Protein AF-F2L346-F1 (afdb_monomer)

Nearest PDB structures (foldseek):
  4jpq-assembly2_B  TM=3.881E-01  e=6.909E-01  Bacteroides uniformis ATCC 8492
  4tys-assembly1_D  TM=5.983E-01  e=3.864E+00  Canavalia lineata
  6nau-assembly3_C  TM=5.530E-01  e=5.148E+00  Klebsiella pneumoniae subsp. pneumoniae
  3kew-assembly2_B  TM=3.129E-01  e=3.072E+00  Clostridium perfringens ATCC 13124
  5a0w-assembly2_A  TM=2.070E-01  e=1.093E+00  Desulfurococcus mucosus

Solvent-accessible surface area (backbone atoms only — not comparable to full-atom values): 8701 Å² total; per-residue (Å²): 133,51,58,37,40,34,40,50,43,70,98,45,71,56,26,45,37,32,39,75,38,96,86,73,62,59,47,75,30,84,38,49,37,67,63,51,50,54,38,52,73,54,23,53,72,76,48,76,51,76,57,91,77,19,44,34,38,34,27,34,34,45,45,52,27,36,48,53,48,41,66,62,60,38,66,89,63,47,72,49,81,86,36,46,68,63,47,48,54,14,38,74,72,28,51,70,64,42,51,56,43,25,47,75,70,69,45,52,69,83,32,43,59,27,41,54,54,38,56,71,68,28,59,98,37,35,41,63,70,80,40,66,34,51,52,47,19,36,73,70,42,47,85,42,30,41,83,52,98,84,20,34,33,49,73,52,59,69,71,101

Radius of gyration: 17.42 Å; Cα contacts (8 Å, |Δi|>4): 272; chains: 1; bounding box: 43×30×44 Å

Mean predicted aligned error: 6.72 Å

Secondary structure (DSSP, 8-state):
-EEEEEEEETT-SEEEEEE--TTS--EEEEEEHHHHHHHHHTSEEEEEEEETTEEEEEEEE-HHHHHHHHHHH-TTSS-SGGGHHHHHHHHHT-HHHHHHHHHTTT--HHHHHHHHHHHHH-BTTEE-TT-HHHHHHHHH-TTTEEEETTEEEE-S-TT-

Structure (mmCIF, N/CA/C/O backbone):
data_AF-F2L346-F1
#
_entry.id   AF-F2L346-F1
#
loop_
_atom_site.group_PDB
_atom_site.id
_atom_site.type_symbol
_atom_site.label_atom_id
_atom_site.label_alt_id
_atom_site.label_comp_id
_atom_site.label_asym_id
_atom_site.label_entity_id
_atom_site.label_seq_id
_atom_site.pdbx_PDB_ins_code
_atom_site.Cartn_x
_atom_site.Cartn_y
_atom_site.Cartn_z
_atom_site.occupancy
_atom_site.B_iso_or_equiv
_atom_site.auth_seq_id
_atom_site.auth_comp_id
_atom_site.auth_asym_id
_atom_site.auth_atom_id
_atom_site.pdbx_PDB_model_num
ATOM 1 N N . MET A 1 1 ? 5.180 11.718 -4.513 1.00 68.75 1 MET A N 1
ATOM 2 C CA . MET A 1 1 ? 5.450 10.986 -5.780 1.00 68.75 1 MET A CA 1
ATOM 3 C C . MET A 1 1 ? 6.749 10.175 -5.684 1.00 68.75 1 MET A C 1
ATOM 5 O O . MET A 1 1 ? 7.822 10.763 -5.598 1.00 68.75 1 MET A O 1
ATOM 9 N N . TYR A 1 2 ? 6.674 8.838 -5.726 1.00 77.75 2 TYR A N 1
ATOM 10 C CA . TYR A 1 2 ? 7.843 7.945 -5.620 1.00 77.75 2 TYR A CA 1
ATOM 11 C C . TYR A 1 2 ? 8.338 7.443 -6.971 1.00 77.75 2 TYR A C 1
ATOM 13 O O . TYR A 1 2 ? 7.557 7.261 -7.905 1.00 77.75 2 TYR A O 1
ATOM 21 N N . THR A 1 3 ? 9.640 7.174 -7.056 1.00 88.06 3 THR A N 1
ATOM 22 C CA . THR A 1 3 ? 10.260 6.502 -8.202 1.00 88.06 3 THR A CA 1
ATOM 23 C C . THR A 1 3 ? 10.714 5.122 -7.760 1.00 88.06 3 THR A C 1
ATOM 25 O O . THR A 1 3 ? 11.522 5.031 -6.850 1.00 88.06 3 THR A O 1
ATOM 28 N N . LEU A 1 4 ? 10.230 4.067 -8.402 1.00 90.56 4 LEU A N 1
ATOM 29 C CA . LEU A 1 4 ? 10.742 2.712 -8.223 1.00 90.56 4 LEU A CA 1
ATOM 30 C C . LEU A 1 4 ? 11.767 2.393 -9.306 1.00 90.56 4 LEU A C 1
ATOM 32 O O . LEU A 1 4 ? 11.666 2.889 -10.432 1.00 90.56 4 LEU A O 1
ATOM 36 N N . VAL A 1 5 ? 12.722 1.530 -8.974 1.00 92.62 5 VAL A N 1
ATOM 37 C CA . VAL A 1 5 ? 13.616 0.895 -9.946 1.00 92.62 5 VAL A CA 1
ATOM 38 C C . VAL A 1 5 ? 13.367 -0.605 -9.928 1.00 92.62 5 VAL A C 1
ATOM 40 O O . VAL A 1 5 ? 13.560 -1.254 -8.909 1.00 92.62 5 VAL A O 1
ATOM 43 N N . ILE A 1 6 ? 12.927 -1.163 -11.049 1.00 93.94 6 ILE A N 1
ATOM 44 C CA . ILE A 1 6 ? 12.522 -2.566 -11.161 1.00 93.94 6 ILE A CA 1
ATOM 45 C C . ILE A 1 6 ? 13.481 -3.283 -12.106 1.00 93.94 6 ILE A C 1
ATOM 47 O O . ILE A 1 6 ? 13.661 -2.849 -13.240 1.00 93.94 6 ILE A O 1
ATOM 51 N N . TYR A 1 7 ? 14.066 -4.390 -11.651 1.00 93.94 7 TYR A N 1
ATOM 52 C CA . TYR A 1 7 ? 14.994 -5.214 -12.425 1.00 93.94 7 TYR A CA 1
ATOM 53 C C . TYR A 1 7 ? 14.306 -6.481 -12.929 1.00 93.94 7 TYR A C 1
ATOM 55 O O . TYR A 1 7 ? 14.175 -7.475 -12.215 1.00 93.94 7 TYR A O 1
ATOM 63 N N . LEU A 1 8 ? 13.889 -6.458 -14.19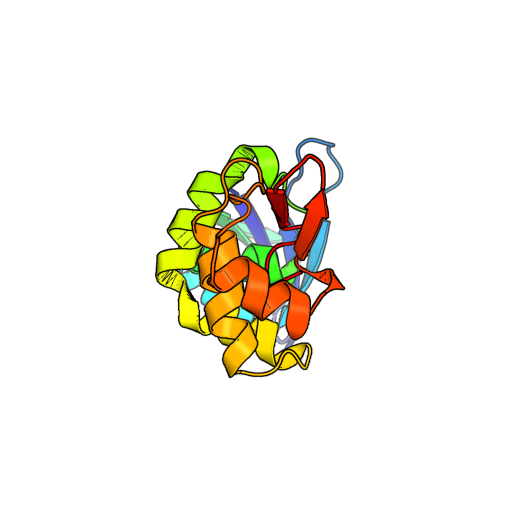1 1.00 92.44 8 LEU A N 1
ATOM 64 C CA . LEU A 1 8 ? 13.221 -7.551 -14.883 1.00 92.44 8 LEU A CA 1
ATOM 65 C C . LEU A 1 8 ? 14.249 -8.530 -15.465 1.00 92.44 8 LEU A C 1
ATOM 67 O O . LEU A 1 8 ? 14.606 -8.463 -16.643 1.00 92.44 8 LEU A O 1
ATOM 71 N N . LYS A 1 9 ? 14.714 -9.479 -14.647 1.00 90.44 9 LYS A N 1
ATOM 72 C CA . LYS A 1 9 ? 15.581 -10.567 -15.127 1.00 90.44 9 LYS A CA 1
ATOM 73 C C . LYS A 1 9 ? 14.834 -11.477 -16.111 1.00 90.44 9 LYS A C 1
ATOM 75 O O . LYS A 1 9 ? 13.674 -11.843 -15.883 1.00 90.44 9 LYS A O 1
ATOM 80 N N . LYS A 1 10 ? 15.490 -11.853 -17.213 1.00 85.62 10 LYS A N 1
ATOM 81 C CA . LYS A 1 10 ? 14.904 -12.716 -18.250 1.00 85.62 10 LYS A CA 1
ATOM 82 C C . LYS A 1 10 ? 14.576 -14.106 -17.680 1.00 85.62 10 LYS A C 1
ATOM 84 O O . LYS A 1 10 ? 15.357 -14.654 -16.911 1.00 85.62 10 LYS A O 1
ATOM 89 N N . ARG A 1 11 ? 13.428 -14.680 -18.072 1.00 85.94 11 ARG A N 1
ATOM 90 C CA . ARG A 1 11 ? 12.951 -16.023 -17.657 1.00 85.94 11 ARG A CA 1
ATOM 91 C C . ARG A 1 11 ? 12.807 -16.232 -16.138 1.00 85.94 11 ARG A C 1
ATOM 93 O O . ARG A 1 11 ? 12.718 -17.369 -15.692 1.00 85.94 11 ARG A O 1
ATOM 100 N N . SER A 1 12 ? 12.761 -15.162 -15.345 1.00 89.44 12 SER A N 1
ATOM 101 C CA . SER A 1 12 ? 12.546 -15.260 -13.900 1.00 89.44 12 SER A CA 1
ATOM 102 C C . SER A 1 12 ? 11.085 -14.996 -13.543 1.00 89.44 12 SER A C 1
ATOM 104 O O . SER A 1 12 ? 10.529 -13.975 -13.948 1.00 89.44 12 SER A O 1
ATOM 106 N N . ALA A 1 13 ? 10.482 -15.881 -12.745 1.00 90.00 13 ALA A N 1
ATOM 107 C CA . ALA A 1 13 ? 9.135 -15.689 -12.198 1.00 90.00 13 ALA A CA 1
ATOM 108 C C . ALA A 1 13 ? 9.084 -14.583 -11.127 1.00 90.00 13 ALA A C 1
ATOM 110 O O . ALA A 1 13 ? 8.029 -14.010 -10.864 1.00 90.00 13 ALA A O 1
ATOM 111 N N . THR A 1 14 ? 10.233 -14.260 -10.526 1.00 92.88 14 THR A N 1
ATOM 112 C CA . THR A 1 14 ? 10.369 -13.211 -9.511 1.00 92.88 14 THR A CA 1
ATOM 113 C C . THR A 1 14 ? 11.422 -12.192 -9.908 1.00 92.88 14 THR A C 1
ATOM 115 O O . THR A 1 14 ? 12.473 -12.551 -10.442 1.00 92.88 14 THR A O 1
ATOM 118 N N . VAL A 1 15 ? 11.171 -10.930 -9.605 1.00 93.19 15 VAL A N 1
ATOM 119 C CA . VAL A 1 15 ? 12.042 -9.798 -9.919 1.00 93.19 15 VAL A CA 1
ATOM 120 C C . VAL A 1 15 ? 12.315 -8.990 -8.657 1.00 93.19 15 VAL A C 1
ATOM 122 O O . VAL A 1 15 ? 11.665 -9.194 -7.631 1.00 93.19 15 VAL A O 1
ATOM 125 N N . VAL A 1 16 ? 13.296 -8.093 -8.715 1.00 91.06 16 VAL A N 1
ATOM 126 C CA . VAL A 1 16 ? 13.619 -7.212 -7.588 1.00 91.06 16 VAL A CA 1
ATOM 127 C C . VAL A 1 16 ? 13.165 -5.803 -7.926 1.00 91.06 16 VAL A C 1
ATOM 129 O O . VAL A 1 16 ? 13.535 -5.256 -8.967 1.00 91.06 16 VAL A O 1
ATOM 132 N N . ALA A 1 17 ? 12.357 -5.226 -7.045 1.00 90.94 17 ALA A N 1
ATOM 133 C CA . ALA A 1 17 ? 11.997 -3.821 -7.078 1.00 90.94 17 ALA A CA 1
ATOM 134 C C . ALA A 1 17 ? 12.744 -3.096 -5.958 1.00 90.94 17 ALA A C 1
ATOM 136 O O . ALA A 1 17 ? 12.831 -3.597 -4.839 1.00 90.94 17 ALA A O 1
ATOM 137 N N . TYR A 1 18 ? 13.251 -1.910 -6.266 1.00 89.88 18 TYR A N 1
ATOM 138 C CA . TYR A 1 18 ? 13.897 -1.019 -5.322 1.00 89.88 18 TYR A CA 1
ATOM 139 C C . TYR A 1 18 ? 13.095 0.260 -5.168 1.00 89.88 18 TYR A C 1
ATOM 141 O O . TYR A 1 18 ? 12.685 0.880 -6.154 1.00 89.88 18 TYR A O 1
ATOM 149 N N . LEU A 1 19 ? 12.940 0.667 -3.919 1.00 85.62 19 LEU A N 1
ATOM 150 C CA . LEU A 1 19 ? 12.415 1.954 -3.518 1.00 85.62 19 LEU A CA 1
ATOM 151 C C . LEU A 1 19 ? 13.577 2.784 -2.950 1.00 85.62 19 LEU A C 1
ATOM 153 O O . LEU A 1 19 ? 14.096 2.453 -1.883 1.00 85.62 19 LEU A O 1
ATOM 157 N N . PRO A 1 20 ? 14.009 3.850 -3.640 1.00 77.44 20 PRO A N 1
ATOM 158 C CA . PRO A 1 20 ? 14.931 4.827 -3.086 1.00 77.44 20 PRO A CA 1
ATOM 159 C C . PRO A 1 20 ? 14.290 5.507 -1.877 1.00 77.44 20 PRO A C 1
ATOM 161 O O . PRO A 1 20 ? 13.159 5.990 -1.957 1.00 77.44 20 PRO A O 1
ATOM 164 N N . THR A 1 21 ? 15.021 5.563 -0.773 1.00 69.00 21 THR A N 1
ATOM 165 C CA . THR A 1 21 ? 14.585 6.201 0.470 1.00 69.00 21 THR A CA 1
ATOM 166 C C . THR A 1 21 ? 15.409 7.463 0.748 1.00 69.00 21 THR A C 1
ATOM 168 O O . THR A 1 21 ? 16.569 7.546 0.331 1.00 69.00 21 THR A O 1
ATOM 171 N N . PRO A 1 22 ? 14.861 8.442 1.494 1.00 59.97 22 PRO A N 1
ATOM 172 C CA . PRO A 1 22 ? 15.594 9.657 1.864 1.00 59.97 22 PRO A CA 1
ATOM 173 C C . PRO A 1 22 ? 16.851 9.393 2.707 1.00 59.97 22 PRO A C 1
ATOM 175 O O . PRO A 1 22 ? 17.819 10.137 2.618 1.00 59.97 22 PRO A O 1
ATOM 178 N N . ASN A 1 23 ? 16.869 8.309 3.493 1.00 65.12 23 ASN A N 1
ATOM 179 C CA . ASN A 1 23 ? 18.000 7.920 4.345 1.00 65.12 23 ASN A CA 1
ATOM 180 C C . ASN A 1 23 ? 19.133 7.185 3.591 1.00 65.12 23 ASN A C 1
ATOM 182 O O . ASN A 1 23 ? 20.047 6.651 4.219 1.00 65.12 23 ASN A O 1
ATOM 186 N N . GLY A 1 24 ? 19.068 7.116 2.256 1.00 61.34 24 GLY A N 1
ATOM 187 C CA . GLY A 1 24 ? 20.133 6.585 1.401 1.00 61.34 24 GLY A CA 1
ATOM 188 C C . GLY A 1 24 ? 20.228 5.057 1.320 1.00 61.34 24 GLY A C 1
ATOM 189 O O . GLY A 1 24 ? 21.022 4.552 0.528 1.00 61.34 24 GLY A O 1
ATOM 190 N N . ARG A 1 25 ? 19.425 4.301 2.083 1.00 74.69 25 ARG A N 1
ATOM 191 C CA . ARG A 1 25 ? 19.377 2.830 2.011 1.00 74.69 25 ARG A CA 1
ATOM 192 C C . ARG A 1 25 ? 18.152 2.363 1.223 1.00 74.69 25 ARG A C 1
ATOM 194 O O . ARG A 1 25 ? 17.076 2.269 1.810 1.00 74.69 25 ARG A O 1
ATOM 201 N N . PRO A 1 26 ? 18.290 2.036 -0.075 1.00 79.00 26 PRO A N 1
ATOM 202 C CA . PRO A 1 26 ? 17.149 1.635 -0.879 1.00 79.00 26 PRO A CA 1
ATOM 203 C C . PRO A 1 26 ? 16.538 0.351 -0.324 1.00 79.00 26 PRO A C 1
ATOM 205 O O . PRO A 1 26 ? 17.240 -0.619 -0.030 1.00 79.00 26 PRO A O 1
ATOM 208 N N . LEU A 1 27 ? 15.218 0.340 -0.213 1.00 84.12 27 LEU A N 1
ATOM 209 C CA . LEU A 1 27 ? 14.486 -0.842 0.209 1.00 84.12 27 LEU A CA 1
ATOM 210 C C . LEU A 1 27 ? 14.290 -1.747 -0.991 1.00 84.12 27 LEU A C 1
ATOM 212 O O . LEU A 1 27 ? 13.968 -1.275 -2.080 1.00 84.12 27 LEU A O 1
ATOM 216 N N . ALA A 1 28 ? 14.509 -3.041 -0.793 1.00 87.88 28 ALA A N 1
ATOM 217 C CA . ALA A 1 28 ? 14.396 -4.046 -1.833 1.00 87.88 28 ALA A CA 1
ATOM 218 C C . ALA A 1 28 ? 13.237 -4.985 -1.508 1.00 87.88 28 ALA A C 1
ATOM 220 O O . ALA A 1 28 ? 13.155 -5.516 -0.404 1.00 87.88 28 ALA A O 1
ATOM 221 N N . ALA A 1 29 ? 12.373 -5.219 -2.489 1.00 87.62 29 ALA A N 1
ATOM 222 C CA . ALA A 1 29 ? 11.311 -6.206 -2.409 1.00 87.62 29 ALA A CA 1
ATOM 223 C C . ALA A 1 29 ? 11.482 -7.216 -3.543 1.00 87.62 29 ALA A C 1
ATOM 225 O O . ALA A 1 29 ? 11.658 -6.848 -4.710 1.00 87.62 29 ALA A O 1
ATOM 226 N N . LYS A 1 30 ? 11.416 -8.505 -3.201 1.00 90.50 30 LYS A N 1
ATOM 227 C CA . LYS A 1 30 ? 11.288 -9.577 -4.187 1.00 90.50 30 LYS A CA 1
ATOM 228 C C . LYS A 1 30 ? 9.813 -9.711 -4.532 1.00 90.50 30 LYS A C 1
ATOM 230 O O . LYS A 1 30 ? 8.996 -9.986 -3.660 1.00 90.50 30 LYS A O 1
ATOM 235 N N . VAL A 1 31 ? 9.475 -9.514 -5.798 1.00 90.81 31 VAL A N 1
ATOM 236 C CA . VAL A 1 31 ? 8.084 -9.440 -6.252 1.00 90.81 31 VAL A CA 1
ATOM 237 C C . VAL A 1 31 ? 7.852 -10.395 -7.412 1.00 90.81 31 VAL A C 1
ATOM 239 O O . VAL A 1 31 ? 8.774 -10.700 -8.171 1.00 90.81 31 VAL A O 1
ATOM 242 N N . ALA A 1 32 ? 6.625 -10.893 -7.558 1.00 91.88 32 ALA A N 1
ATOM 2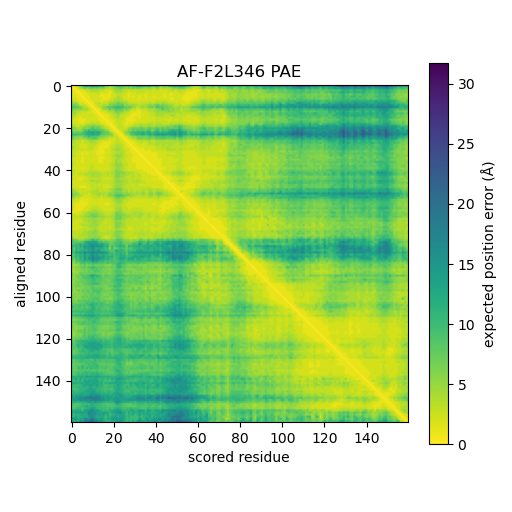43 C CA . ALA A 1 32 ? 6.254 -11.665 -8.738 1.00 91.88 32 ALA A CA 1
ATOM 244 C C . ALA A 1 32 ? 6.426 -10.802 -9.996 1.0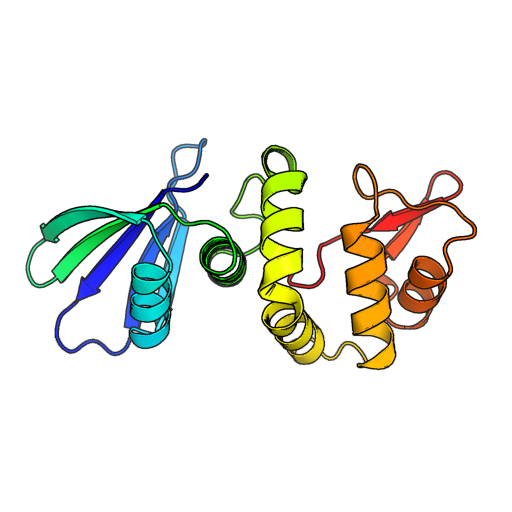0 91.88 32 ALA A C 1
ATOM 246 O O . ALA A 1 32 ? 6.125 -9.606 -9.987 1.00 91.88 32 ALA A O 1
ATOM 247 N N . ARG A 1 33 ? 6.903 -11.407 -11.085 1.00 92.00 33 ARG A N 1
ATOM 248 C CA . ARG A 1 33 ? 7.120 -10.699 -12.349 1.00 92.00 33 ARG A CA 1
ATOM 249 C C . ARG A 1 33 ? 5.832 -10.052 -12.864 1.00 92.00 33 ARG A C 1
ATOM 251 O O . ARG A 1 33 ? 5.870 -8.886 -13.233 1.00 92.00 33 ARG A O 1
ATOM 258 N N . SER A 1 34 ? 4.711 -10.767 -12.799 1.00 90.75 34 SER A N 1
ATOM 259 C CA . SER A 1 34 ? 3.391 -10.245 -13.178 1.00 90.75 34 SER A CA 1
ATOM 260 C C . SER A 1 34 ? 3.013 -8.996 -12.376 1.00 90.75 34 SER A C 1
ATOM 262 O O . SER A 1 34 ? 2.638 -7.980 -12.948 1.00 90.75 34 SER A O 1
ATOM 264 N N . ALA A 1 35 ? 3.210 -9.016 -11.054 1.00 87.94 35 ALA A N 1
ATOM 265 C CA . ALA A 1 35 ? 2.941 -7.860 -10.200 1.00 87.94 35 ALA A CA 1
ATOM 266 C C . ALA A 1 35 ? 3.840 -6.654 -10.535 1.00 87.94 35 ALA A C 1
ATOM 268 O O . ALA A 1 35 ? 3.398 -5.507 -10.450 1.00 87.94 35 ALA A O 1
ATOM 269 N N . ALA A 1 36 ? 5.094 -6.897 -10.925 1.00 91.12 36 ALA A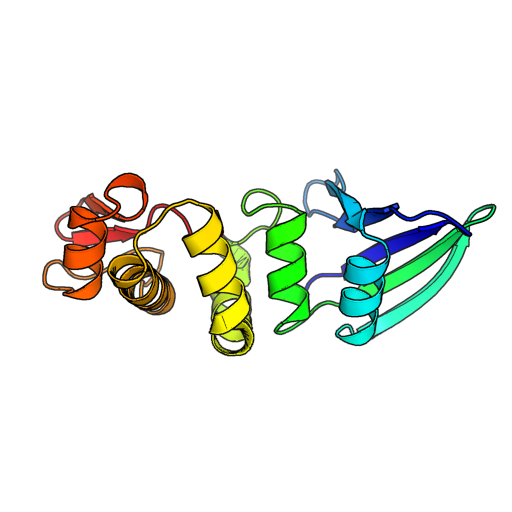 N 1
ATOM 270 C CA . ALA A 1 36 ? 6.004 -5.848 -11.375 1.00 91.12 36 ALA A CA 1
ATOM 271 C C . ALA A 1 36 ? 5.616 -5.275 -12.746 1.00 91.12 36 ALA A C 1
ATOM 273 O O . ALA A 1 36 ? 5.713 -4.068 -12.951 1.00 91.12 36 ALA A O 1
ATOM 274 N N . GLU A 1 37 ? 5.170 -6.117 -13.674 1.00 91.06 37 GLU A N 1
ATOM 275 C CA . GLU A 1 37 ? 4.686 -5.692 -14.990 1.00 91.06 37 GLU A CA 1
ATOM 276 C C . GLU A 1 37 ? 3.402 -4.856 -14.858 1.00 91.06 37 GLU A C 1
ATOM 278 O O . GLU A 1 37 ? 3.332 -3.771 -15.438 1.00 91.06 37 GLU A O 1
ATOM 283 N N . ASP A 1 38 ? 2.464 -5.259 -13.994 1.00 88.31 38 ASP A N 1
ATOM 284 C CA . ASP A 1 38 ? 1.279 -4.463 -13.642 1.00 88.31 38 ASP A CA 1
ATOM 285 C C . ASP A 1 38 ? 1.650 -3.096 -13.044 1.00 88.31 38 ASP A C 1
ATOM 287 O O . ASP A 1 38 ? 1.065 -2.065 -13.389 1.00 88.31 38 ASP A O 1
ATOM 291 N N . LEU A 1 39 ? 2.631 -3.072 -12.131 1.00 88.81 39 LEU A N 1
ATOM 292 C CA . LEU A 1 39 ? 3.144 -1.832 -11.544 1.00 88.81 39 LEU A CA 1
ATOM 293 C C . LEU A 1 39 ? 3.705 -0.897 -12.613 1.00 88.81 39 LEU A C 1
ATOM 295 O O . LEU A 1 39 ? 3.436 0.301 -12.573 1.00 88.81 39 LEU A O 1
ATOM 299 N N . ILE A 1 40 ? 4.481 -1.436 -13.555 1.00 91.75 40 ILE A N 1
ATOM 300 C CA . ILE A 1 40 ? 5.071 -0.669 -14.656 1.00 91.75 40 ILE A CA 1
ATOM 301 C C . ILE A 1 40 ? 3.975 -0.129 -15.578 1.00 91.75 40 ILE A C 1
ATOM 303 O O . ILE A 1 40 ? 4.052 1.034 -15.968 1.00 91.75 40 ILE A O 1
ATOM 307 N N . ALA A 1 41 ? 2.951 -0.928 -15.888 1.00 90.06 41 ALA A N 1
ATOM 308 C CA . ALA A 1 41 ? 1.828 -0.519 -16.732 1.00 90.06 41 ALA A CA 1
ATOM 309 C C . ALA A 1 41 ? 1.017 0.635 -16.116 1.00 90.06 41 ALA A C 1
ATOM 311 O O . ALA A 1 41 ? 0.592 1.545 -16.826 1.00 90.06 41 ALA A O 1
ATOM 312 N N . GLY A 1 42 ? 0.846 0.636 -14.790 1.00 85.56 42 GLY A N 1
ATOM 313 C CA . GLY A 1 42 ? 0.166 1.706 -14.051 1.00 85.56 42 GLY A CA 1
ATOM 314 C C . GLY A 1 42 ? 1.043 2.917 -13.702 1.00 85.56 42 GLY A C 1
ATOM 315 O O . GLY A 1 42 ? 0.560 3.861 -13.068 1.00 85.56 42 GLY A O 1
ATOM 316 N N . ALA A 1 43 ? 2.326 2.905 -14.069 1.00 90.38 43 ALA A N 1
ATOM 317 C CA . ALA A 1 43 ? 3.301 3.916 -13.681 1.00 90.38 43 ALA A CA 1
ATOM 318 C C . ALA A 1 43 ? 3.781 4.767 -14.865 1.00 90.38 43 ALA A C 1
ATOM 320 O O . ALA A 1 43 ? 3.731 4.380 -16.029 1.00 90.38 43 ALA A O 1
ATOM 321 N N . ALA A 1 44 ? 4.307 5.952 -14.559 1.00 92.88 44 ALA A N 1
ATOM 322 C CA . ALA A 1 44 ? 4.982 6.783 -15.547 1.00 92.88 44 ALA A CA 1
ATOM 323 C C . ALA A 1 44 ? 6.444 6.333 -15.681 1.00 92.88 44 ALA A C 1
ATOM 325 O O . ALA A 1 44 ? 7.294 6.704 -14.864 1.00 92.88 44 ALA A O 1
ATOM 326 N N . VAL A 1 45 ? 6.745 5.529 -16.703 1.00 94.38 45 VAL A N 1
ATOM 327 C CA . VAL A 1 45 ? 8.116 5.085 -16.994 1.00 94.38 45 VAL A CA 1
ATOM 328 C C . VAL A 1 45 ? 8.985 6.288 -17.365 1.00 94.38 45 VAL A C 1
ATOM 330 O O . VAL A 1 45 ? 8.679 7.038 -18.287 1.00 94.38 45 VAL A O 1
ATOM 333 N N . ARG A 1 46 ? 10.078 6.479 -16.625 1.00 94.31 46 ARG A N 1
ATOM 334 C CA . ARG A 1 46 ? 11.047 7.565 -16.826 1.00 94.31 46 ARG A CA 1
ATOM 335 C C . ARG A 1 46 ? 12.232 7.134 -17.670 1.00 94.31 46 ARG A C 1
ATOM 337 O O . ARG A 1 46 ? 12.707 7.909 -18.491 1.00 94.31 46 ARG A O 1
ATOM 344 N N . LYS A 1 47 ? 12.735 5.924 -17.431 1.00 95.56 47 LYS A N 1
ATOM 345 C CA . LYS A 1 47 ? 13.935 5.410 -18.091 1.00 95.56 47 LYS A CA 1
ATOM 346 C C . LYS A 1 47 ? 13.905 3.890 -18.138 1.00 95.56 47 LYS A C 1
ATOM 348 O O . LYS A 1 47 ? 13.465 3.255 -17.181 1.00 95.56 47 LYS A O 1
ATOM 353 N N . ARG A 1 48 ? 14.432 3.326 -19.222 1.00 96.88 48 ARG A N 1
ATOM 354 C CA . ARG A 1 48 ? 14.754 1.903 -19.363 1.00 96.88 48 ARG A CA 1
ATOM 355 C C . ARG A 1 48 ? 16.232 1.768 -19.704 1.00 96.88 48 ARG A C 1
ATOM 357 O O . ARG A 1 48 ? 16.762 2.586 -20.452 1.00 96.88 48 ARG A O 1
ATOM 364 N N . TRP A 1 49 ? 16.904 0.785 -19.126 1.00 97.00 49 TRP A N 1
ATOM 365 C CA . TRP A 1 49 ? 18.293 0.463 -19.447 1.00 97.00 49 TRP A CA 1
ATOM 366 C C . TRP A 1 49 ? 18.561 -1.019 -19.197 1.00 97.00 49 TRP A C 1
ATOM 368 O O . TRP A 1 49 ? 17.736 -1.720 -18.618 1.00 97.00 49 TRP A O 1
ATOM 378 N N . ARG A 1 50 ? 19.708 -1.518 -19.656 1.00 95.88 50 ARG A N 1
ATOM 379 C CA . ARG A 1 50 ? 20.136 -2.896 -19.397 1.00 95.88 50 ARG A CA 1
ATOM 380 C C . ARG A 1 50 ? 21.189 -2.941 -18.301 1.00 95.88 50 ARG A C 1
ATOM 382 O O . ARG A 1 50 ? 22.072 -2.088 -18.265 1.00 95.88 50 ARG A O 1
ATOM 389 N N . VAL A 1 51 ? 21.100 -3.954 -17.444 1.00 91.44 51 VAL A N 1
ATOM 390 C CA . VAL A 1 51 ? 22.109 -4.288 -16.432 1.00 91.44 51 VAL A CA 1
ATOM 391 C C . VAL A 1 51 ? 22.353 -5.791 -16.509 1.00 91.44 51 VAL A C 1
ATOM 393 O O . VAL A 1 51 ? 21.516 -6.580 -16.074 1.00 91.44 51 VAL A O 1
ATOM 396 N N . GLY A 1 52 ? 23.471 -6.190 -17.122 1.00 90.56 52 GLY A N 1
ATOM 397 C CA . GLY A 1 52 ? 23.738 -7.596 -17.431 1.00 90.56 52 GLY A CA 1
ATOM 398 C C . GLY A 1 52 ? 22.642 -8.200 -18.317 1.00 90.56 52 GLY A C 1
ATOM 399 O O . GLY A 1 52 ? 22.367 -7.699 -19.408 1.00 90.56 52 GLY A O 1
ATOM 400 N N . ASP A 1 53 ? 22.000 -9.264 -17.831 1.00 91.81 53 ASP A N 1
ATOM 401 C CA . ASP A 1 53 ? 20.897 -9.969 -18.495 1.00 91.81 53 ASP A CA 1
ATOM 402 C C . ASP A 1 53 ? 19.493 -9.453 -18.108 1.00 91.81 53 ASP A C 1
ATOM 404 O O . ASP A 1 53 ? 18.482 -9.995 -18.572 1.00 91.81 53 ASP A O 1
ATOM 408 N N . ALA A 1 54 ? 19.412 -8.411 -17.275 1.00 92.19 54 ALA A N 1
ATOM 409 C CA . ALA A 1 54 ? 18.163 -7.813 -16.819 1.00 92.19 54 ALA A CA 1
ATOM 410 C C . ALA A 1 54 ? 17.852 -6.488 -17.532 1.00 92.19 54 ALA A C 1
ATOM 412 O O . ALA A 1 54 ? 18.735 -5.674 -17.818 1.00 92.19 54 ALA A O 1
ATOM 413 N N . GLU A 1 55 ? 16.563 -6.244 -17.771 1.00 95.06 55 GLU A N 1
ATOM 414 C CA . GLU A 1 55 ? 16.056 -4.910 -18.099 1.00 95.06 55 GLU A CA 1
ATOM 415 C C . GLU A 1 55 ? 15.727 -4.174 -16.798 1.00 95.06 55 GLU A C 1
ATOM 417 O O . GLU A 1 55 ? 14.949 -4.659 -15.980 1.00 95.06 55 GLU A O 1
ATOM 422 N N . ALA A 1 56 ? 16.316 -3.002 -16.600 1.00 95.38 56 ALA A N 1
ATOM 423 C CA . ALA A 1 56 ? 16.026 -2.127 -15.481 1.00 95.38 56 ALA A CA 1
ATOM 424 C C . ALA A 1 56 ? 15.081 -1.004 -15.925 1.00 95.38 56 ALA A C 1
ATOM 426 O O . ALA A 1 56 ? 15.303 -0.343 -16.944 1.00 95.38 56 ALA A O 1
ATOM 427 N N . VAL A 1 57 ? 14.025 -0.784 -15.146 1.00 96.06 57 VAL A N 1
ATOM 428 C CA . VAL A 1 57 ? 12.980 0.204 -15.422 1.00 96.06 57 VAL A CA 1
ATOM 429 C C . VAL A 1 57 ? 12.874 1.157 -14.241 1.00 96.06 57 VAL A C 1
ATOM 431 O O . VAL A 1 57 ? 12.585 0.737 -13.126 1.00 96.06 57 VAL A O 1
ATOM 434 N N . SER A 1 58 ? 13.072 2.450 -14.487 1.00 95.00 58 SER A N 1
ATOM 435 C CA . SER A 1 58 ? 12.740 3.509 -13.536 1.00 95.00 58 SER A CA 1
ATOM 436 C C . SER A 1 58 ? 11.336 4.009 -13.839 1.00 95.00 58 SER A C 1
ATOM 438 O O . SER A 1 58 ? 11.076 4.502 -14.941 1.00 95.00 58 SER A O 1
ATOM 440 N N . ALA A 1 59 ? 10.429 3.884 -12.877 1.00 93.56 59 ALA A N 1
ATOM 441 C CA . ALA A 1 59 ? 9.025 4.224 -13.048 1.00 93.56 59 ALA A CA 1
ATOM 442 C C . ALA A 1 59 ? 8.520 5.045 -11.863 1.00 93.56 59 ALA A C 1
ATOM 444 O O . ALA A 1 59 ? 8.734 4.682 -10.707 1.00 93.56 59 ALA A O 1
ATOM 445 N N . ARG A 1 60 ? 7.838 6.160 -12.140 1.00 91.00 60 ARG A N 1
ATOM 446 C CA . ARG A 1 60 ? 7.153 6.917 -11.093 1.00 91.00 60 ARG A CA 1
ATOM 447 C C . ARG A 1 60 ? 5.759 6.363 -10.857 1.00 91.00 60 ARG A C 1
ATOM 449 O O . ARG A 1 60 ? 4.939 6.341 -11.775 1.00 91.00 60 ARG A O 1
ATOM 456 N N . VAL A 1 61 ? 5.494 5.965 -9.621 1.00 87.38 61 VAL A N 1
ATOM 457 C CA . VAL A 1 61 ? 4.210 5.393 -9.209 1.00 87.38 61 VAL A CA 1
ATOM 458 C C . VAL A 1 61 ? 3.268 6.476 -8.686 1.00 87.38 61 VAL A C 1
ATOM 460 O O . VAL A 1 61 ? 3.699 7.441 -8.053 1.00 87.38 61 VAL A O 1
ATOM 463 N N . ARG A 1 62 ? 1.976 6.316 -8.986 1.00 84.56 62 ARG A N 1
ATOM 464 C CA . ARG A 1 62 ? 0.864 7.183 -8.565 1.00 84.56 62 ARG A CA 1
ATOM 465 C C . ARG A 1 62 ? -0.430 6.369 -8.486 1.00 84.56 62 ARG A C 1
ATOM 467 O O . ARG A 1 62 ? -0.493 5.285 -9.069 1.00 84.56 62 ARG A O 1
ATOM 474 N N . GLY A 1 63 ? -1.455 6.889 -7.807 1.00 84.06 63 GLY A N 1
ATOM 475 C CA . GLY A 1 63 ? -2.774 6.243 -7.724 1.00 84.06 63 GLY A CA 1
ATOM 476 C C . GLY A 1 63 ? -2.671 4.774 -7.293 1.00 84.06 63 GLY A C 1
ATOM 477 O O . GLY A 1 63 ? -1.902 4.435 -6.396 1.00 84.06 63 GLY A O 1
ATOM 478 N N . ARG A 1 64 ? -3.357 3.869 -7.997 1.00 84.75 64 ARG A N 1
ATOM 479 C CA . ARG A 1 64 ? -3.334 2.421 -7.698 1.00 84.75 64 ARG A CA 1
ATOM 480 C C . ARG A 1 64 ? -1.926 1.799 -7.685 1.00 84.75 64 ARG A C 1
ATOM 482 O O . ARG A 1 64 ? -1.664 0.915 -6.873 1.00 84.75 64 ARG A O 1
ATOM 489 N N . ALA A 1 65 ? -0.998 2.262 -8.529 1.00 84.00 65 ALA A N 1
ATOM 490 C CA . ALA A 1 65 ? 0.379 1.754 -8.534 1.00 84.00 65 ALA A CA 1
ATOM 491 C C . ALA A 1 65 ? 1.154 2.156 -7.266 1.00 84.00 65 ALA A C 1
ATOM 493 O O . ALA A 1 65 ? 1.997 1.396 -6.794 1.00 84.00 65 ALA A O 1
ATOM 494 N N . LEU A 1 66 ? 0.843 3.322 -6.683 1.00 82.56 66 LEU A N 1
ATOM 495 C CA . LEU A 1 66 ? 1.403 3.741 -5.397 1.00 82.56 66 LEU A CA 1
ATOM 496 C C . LEU A 1 66 ? 0.898 2.841 -4.261 1.00 82.56 66 LEU A C 1
ATOM 498 O O . LEU A 1 66 ? 1.700 2.392 -3.448 1.00 82.56 66 LEU A O 1
ATOM 502 N N . VAL A 1 67 ? -0.397 2.510 -4.247 1.00 80.19 67 VAL A N 1
ATOM 503 C CA . VAL A 1 67 ? -0.985 1.574 -3.269 1.00 80.19 67 VAL A CA 1
ATOM 504 C C . VAL A 1 67 ? -0.287 0.217 -3.318 1.00 80.19 67 VAL A C 1
ATOM 506 O O . VAL A 1 67 ? 0.172 -0.286 -2.293 1.00 80.19 67 VAL A O 1
ATOM 509 N N . ARG A 1 68 ? -0.113 -0.343 -4.521 1.00 82.69 68 ARG A N 1
ATOM 510 C CA . ARG A 1 68 ? 0.617 -1.605 -4.708 1.00 82.69 68 ARG A CA 1
ATOM 511 C C . ARG A 1 68 ? 2.074 -1.508 -4.256 1.00 82.69 68 ARG A C 1
ATOM 513 O O . ARG A 1 68 ? 2.570 -2.436 -3.630 1.00 82.69 68 ARG A O 1
ATOM 520 N N . ALA A 1 69 ? 2.757 -0.396 -4.533 1.00 82.12 69 ALA A N 1
ATOM 521 C CA . ALA A 1 69 ? 4.123 -0.187 -4.061 1.00 82.12 69 ALA A CA 1
ATOM 522 C C . ALA A 1 69 ? 4.198 -0.217 -2.523 1.00 82.12 69 ALA A C 1
ATOM 524 O O . ALA A 1 69 ? 5.030 -0.930 -1.971 1.00 82.12 69 ALA A O 1
ATOM 525 N N . VAL A 1 70 ? 3.290 0.476 -1.830 1.00 79.00 70 VAL A N 1
ATOM 526 C CA . VAL A 1 70 ? 3.217 0.462 -0.358 1.00 79.00 70 VAL A CA 1
ATOM 527 C C . VAL A 1 70 ? 3.012 -0.958 0.177 1.00 79.00 70 VAL A C 1
ATOM 529 O O . VAL A 1 70 ? 3.704 -1.368 1.103 1.00 79.00 70 VAL A O 1
ATOM 532 N N . GLN A 1 71 ? 2.114 -1.741 -0.429 1.00 79.25 71 GLN A N 1
ATOM 533 C CA . GLN A 1 71 ? 1.875 -3.133 -0.026 1.00 79.25 71 GLN A CA 1
ATOM 534 C C . GLN A 1 71 ? 3.106 -4.035 -0.206 1.00 79.25 71 GLN A C 1
ATOM 536 O O . GLN A 1 71 ? 3.282 -4.983 0.553 1.00 79.25 71 GLN A O 1
ATOM 541 N N . LEU A 1 72 ? 3.954 -3.759 -1.202 1.00 80.94 72 LEU A N 1
ATOM 542 C CA . LEU A 1 72 ? 5.136 -4.574 -1.503 1.00 80.94 72 LEU A CA 1
ATOM 543 C C . LEU A 1 72 ? 6.340 -4.248 -0.620 1.00 80.94 72 LEU A C 1
ATOM 545 O O . LEU A 1 72 ? 7.087 -5.155 -0.263 1.00 80.94 72 LEU A O 1
ATOM 549 N N . PHE A 1 73 ? 6.551 -2.971 -0.301 1.00 78.44 73 PHE A N 1
ATOM 550 C CA . PHE A 1 73 ? 7.684 -2.536 0.521 1.00 78.44 73 PHE A CA 1
ATOM 551 C C . PHE A 1 73 ? 7.341 -2.449 2.013 1.00 78.44 73 PHE A C 1
ATOM 553 O O . PHE A 1 73 ? 8.245 -2.371 2.839 1.00 78.44 73 PHE A O 1
ATOM 560 N N . GLY A 1 74 ? 6.057 -2.514 2.367 1.00 72.06 74 GLY A N 1
ATOM 561 C CA . GLY A 1 74 ? 5.575 -2.349 3.732 1.00 72.06 74 GLY A CA 1
ATOM 562 C C . GLY A 1 74 ? 5.378 -0.878 4.098 1.00 72.06 74 GLY A C 1
ATOM 563 O O . GLY A 1 74 ? 5.841 0.038 3.423 1.00 72.06 74 GLY A O 1
ATOM 564 N N . CYS A 1 75 ? 4.661 -0.628 5.187 1.00 67.44 75 CYS A N 1
ATOM 565 C CA . CYS A 1 75 ? 4.276 0.731 5.559 1.00 67.44 75 CYS A CA 1
ATOM 566 C C . CYS A 1 75 ? 5.331 1.515 6.343 1.00 67.44 75 CYS A C 1
ATOM 568 O O . CYS A 1 75 ? 5.270 2.736 6.375 1.00 67.44 75 CYS A O 1
ATOM 570 N N . HIS A 1 76 ? 6.333 0.839 6.904 1.00 61.94 76 HIS A N 1
ATOM 571 C CA . HIS A 1 76 ? 7.488 1.492 7.533 1.00 61.94 76 HIS A CA 1
ATOM 572 C C . HIS A 1 76 ? 8.562 1.916 6.516 1.00 61.94 76 HIS A C 1
ATOM 574 O O . HIS A 1 76 ? 9.529 2.583 6.867 1.00 61.94 76 HIS A O 1
ATOM 580 N N . ALA A 1 77 ? 8.413 1.491 5.258 1.00 61.12 77 ALA A N 1
ATOM 581 C CA . ALA A 1 77 ? 9.377 1.707 4.185 1.00 61.12 77 ALA A CA 1
ATOM 582 C C . ALA A 1 77 ? 9.262 3.073 3.508 1.00 61.12 77 ALA A C 1
ATOM 584 O O . ALA A 1 77 ? 10.226 3.598 2.948 1.00 61.12 77 ALA A O 1
ATOM 585 N N . LEU A 1 78 ? 8.050 3.612 3.510 1.00 62.41 78 LEU A N 1
ATOM 586 C CA . LEU A 1 78 ? 7.715 4.888 2.913 1.00 62.41 78 LEU A CA 1
ATOM 587 C C . LEU A 1 78 ? 7.550 5.878 4.060 1.00 62.41 78 LEU A C 1
ATOM 589 O O . LEU A 1 78 ? 7.029 5.526 5.114 1.00 62.41 78 LEU A O 1
ATOM 593 N N . ASP A 1 79 ? 7.995 7.113 3.863 1.00 62.69 79 ASP A N 1
ATOM 594 C CA . ASP A 1 79 ? 7.644 8.214 4.757 1.00 62.69 79 ASP A CA 1
ATOM 595 C C . ASP A 1 79 ? 6.153 8.534 4.566 1.00 62.69 79 ASP A C 1
ATOM 597 O O . ASP A 1 79 ? 5.768 9.430 3.814 1.00 62.69 79 ASP A O 1
ATOM 601 N N . VAL A 1 80 ? 5.303 7.694 5.168 1.00 59.59 80 VAL A N 1
ATOM 602 C CA . VAL A 1 80 ? 3.842 7.764 5.053 1.00 59.59 80 VAL A CA 1
ATOM 603 C C . VAL A 1 80 ? 3.335 9.085 5.625 1.00 59.59 80 VAL A C 1
ATOM 605 O O . VAL A 1 80 ? 2.390 9.637 5.079 1.00 59.59 80 VAL A O 1
ATOM 608 N N . ALA A 1 81 ? 3.995 9.638 6.649 1.00 59.34 81 ALA A N 1
ATOM 609 C CA . ALA A 1 81 ? 3.618 10.916 7.246 1.00 59.34 81 ALA A CA 1
ATOM 610 C C . ALA A 1 81 ? 3.757 12.077 6.247 1.00 59.34 81 ALA A C 1
ATOM 612 O O . ALA A 1 81 ? 2.840 12.885 6.111 1.00 59.34 81 ALA A O 1
ATOM 613 N N . GLY A 1 82 ? 4.853 12.125 5.482 1.00 61.84 82 GLY A N 1
ATOM 614 C CA . GLY A 1 82 ? 5.064 13.150 4.453 1.00 61.84 82 GLY A CA 1
ATOM 615 C C . GLY A 1 82 ? 4.160 13.027 3.219 1.00 61.84 82 GLY A C 1
ATOM 616 O O . GLY A 1 82 ? 4.134 13.931 2.384 1.00 61.84 82 GLY A O 1
ATOM 617 N N . LEU A 1 83 ? 3.431 11.915 3.068 1.00 63.75 83 LEU A N 1
ATOM 618 C CA . LEU A 1 83 ? 2.622 11.611 1.881 1.00 63.75 83 LEU A CA 1
ATOM 619 C C . LEU A 1 83 ? 1.223 11.106 2.207 1.00 63.75 83 LEU A C 1
ATOM 621 O O . LEU A 1 83 ? 0.565 10.537 1.333 1.00 63.75 83 LEU A O 1
ATOM 625 N N . ASP A 1 84 ? 0.763 11.339 3.432 1.00 68.31 84 ASP A N 1
ATOM 626 C CA . ASP A 1 84 ? -0.486 10.784 3.940 1.00 68.31 84 ASP A CA 1
ATOM 627 C C . ASP A 1 84 ? -1.660 11.141 3.019 1.00 68.31 84 ASP A C 1
ATOM 629 O O . ASP A 1 84 ? -2.424 10.273 2.616 1.00 68.31 84 ASP A O 1
ATOM 633 N N . GLU A 1 85 ? -1.723 12.383 2.532 1.00 74.25 85 GLU A N 1
ATOM 634 C CA . GLU A 1 85 ? -2.778 12.827 1.615 1.00 74.25 85 GLU A CA 1
ATOM 635 C C . GLU A 1 85 ? -2.673 12.211 0.203 1.00 74.25 85 GLU A C 1
ATOM 637 O O . GLU A 1 85 ? -3.684 11.854 -0.408 1.00 74.25 85 GLU A O 1
ATOM 642 N N . GLU A 1 86 ? -1.460 12.037 -0.340 1.00 74.69 86 GLU A N 1
ATOM 643 C CA . GLU A 1 86 ? -1.264 11.385 -1.649 1.00 74.69 86 GLU A CA 1
ATOM 644 C C . GLU A 1 86 ? -1.624 9.895 -1.565 1.00 74.69 86 GLU A C 1
ATOM 646 O O . GLU A 1 86 ? -2.250 9.351 -2.480 1.00 74.69 86 GLU A O 1
ATOM 651 N N . ILE A 1 87 ? -1.279 9.258 -0.444 1.00 75.00 87 ILE A N 1
ATOM 652 C CA . ILE A 1 87 ? -1.636 7.882 -0.113 1.00 75.00 87 ILE A CA 1
ATOM 653 C C . ILE A 1 87 ? -3.153 7.795 0.051 1.00 75.00 87 ILE A C 1
ATOM 655 O O . ILE A 1 87 ? -3.780 7.089 -0.724 1.00 75.00 87 ILE A O 1
ATOM 659 N N . ARG A 1 88 ? -3.798 8.578 0.918 1.00 78.31 88 ARG A N 1
ATOM 660 C CA . ARG A 1 88 ? -5.268 8.601 1.069 1.00 78.31 88 ARG A CA 1
ATOM 661 C C . ARG A 1 88 ? -5.991 8.765 -0.258 1.00 78.31 88 ARG A C 1
ATOM 663 O O . ARG A 1 88 ? -6.911 8.005 -0.554 1.00 78.31 88 ARG A O 1
ATOM 670 N N . ARG A 1 89 ? -5.544 9.692 -1.106 1.00 81.31 89 ARG A N 1
ATOM 671 C CA . ARG A 1 89 ? -6.119 9.899 -2.442 1.00 81.31 89 ARG A CA 1
ATOM 672 C C . ARG A 1 89 ? -5.944 8.687 -3.353 1.00 81.31 89 ARG A C 1
ATOM 674 O O . ARG A 1 89 ? -6.897 8.281 -4.013 1.00 81.31 89 ARG A O 1
ATOM 681 N N . ALA A 1 90 ? -4.744 8.115 -3.404 1.00 78.06 90 ALA A N 1
ATOM 682 C CA . ALA A 1 90 ? -4.475 6.897 -4.160 1.00 78.06 90 ALA A CA 1
ATOM 683 C C . ALA A 1 90 ? -5.306 5.710 -3.648 1.00 78.06 90 ALA A C 1
ATOM 685 O O . ALA A 1 90 ? -5.763 4.888 -4.440 1.00 78.06 90 ALA A O 1
ATOM 686 N N . TYR A 1 91 ? -5.535 5.659 -2.339 1.00 76.38 91 TYR A N 1
ATOM 687 C CA . TYR A 1 91 ? -6.279 4.616 -1.651 1.00 76.38 91 TYR A CA 1
ATOM 688 C C . TYR A 1 91 ? -7.788 4.719 -1.906 1.00 76.38 91 TYR A C 1
ATOM 690 O O . TYR A 1 91 ? -8.409 3.696 -2.175 1.00 76.38 91 TYR A O 1
ATOM 698 N N . ARG A 1 92 ? -8.364 5.928 -2.002 1.00 81.25 92 ARG A N 1
ATOM 699 C CA . ARG A 1 92 ? -9.752 6.123 -2.487 1.00 81.25 92 ARG A CA 1
ATOM 700 C C . ARG A 1 92 ? -9.981 5.558 -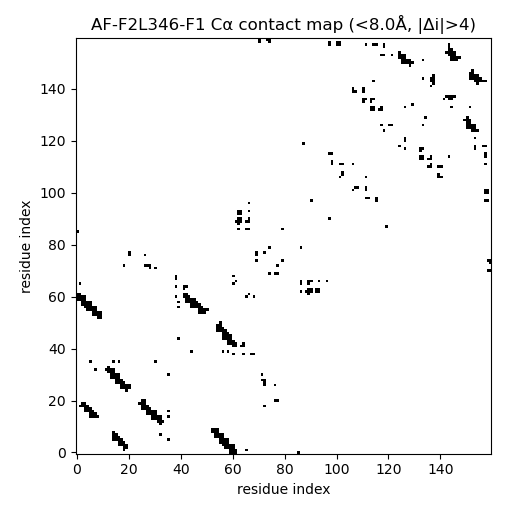3.897 1.00 81.25 92 ARG A C 1
ATOM 702 O O . ARG A 1 92 ? -11.091 5.189 -4.242 1.00 81.25 92 ARG A O 1
ATOM 709 N N . GLN A 1 93 ? -8.936 5.476 -4.722 1.00 80.56 93 GLN A N 1
ATOM 710 C CA . GLN A 1 93 ? -9.002 4.895 -6.073 1.00 80.56 93 GLN A CA 1
ATOM 711 C C . GLN A 1 93 ? -8.729 3.382 -6.094 1.00 80.56 93 GLN A C 1
ATOM 713 O O . GLN A 1 93 ? -8.760 2.767 -7.163 1.00 80.56 93 GLN A O 1
ATOM 718 N N . ALA A 1 94 ? -8.384 2.798 -4.946 1.00 81.19 94 ALA A N 1
ATOM 719 C CA . ALA A 1 94 ? -7.860 1.445 -4.789 1.00 81.19 94 ALA A CA 1
ATOM 720 C C . ALA A 1 94 ? -8.526 0.679 -3.633 1.00 81.19 94 ALA A C 1
ATOM 722 O O . ALA A 1 94 ? -7.906 -0.224 -3.071 1.00 81.19 94 ALA A O 1
ATOM 723 N N . GLU A 1 95 ? -9.756 1.050 -3.268 1.00 81.94 95 GLU A N 1
ATOM 724 C CA . GLU A 1 95 ? -10.495 0.507 -2.120 1.00 81.94 95 GLU A CA 1
ATOM 725 C C . GLU A 1 95 ? -10.537 -1.025 -2.099 1.00 81.94 95 GLU A C 1
ATOM 727 O O . GLU A 1 95 ? -10.240 -1.651 -1.083 1.00 81.94 95 GLU A O 1
ATOM 732 N N . ASP A 1 96 ? -10.762 -1.635 -3.261 1.00 85.38 96 ASP A N 1
ATOM 733 C CA . ASP A 1 96 ? -10.761 -3.082 -3.468 1.00 85.38 96 ASP A CA 1
ATOM 734 C C . ASP A 1 96 ? -9.431 -3.752 -3.074 1.00 85.38 96 ASP A C 1
ATOM 736 O O . ASP A 1 96 ? -9.422 -4.798 -2.421 1.00 85.38 96 ASP A O 1
ATOM 740 N N . LEU A 1 97 ? -8.292 -3.131 -3.405 1.00 78.69 97 LEU A N 1
ATOM 741 C CA . LEU A 1 97 ? -6.965 -3.659 -3.064 1.00 78.69 97 LEU A CA 1
ATOM 742 C C . LEU A 1 97 ? -6.689 -3.589 -1.560 1.00 78.69 97 LEU A C 1
ATOM 744 O O . LEU A 1 97 ? -5.927 -4.404 -1.034 1.00 78.69 97 LEU A O 1
ATOM 748 N N . ILE A 1 98 ? -7.278 -2.608 -0.880 1.00 77.44 98 ILE A N 1
ATOM 749 C CA . ILE A 1 98 ? -7.111 -2.381 0.557 1.00 77.44 98 ILE A CA 1
ATOM 750 C C . ILE A 1 98 ? -7.980 -3.358 1.328 1.00 77.44 98 ILE A C 1
ATOM 752 O O . ILE A 1 98 ? -7.476 -4.044 2.216 1.00 77.44 98 ILE A O 1
ATOM 756 N N . ARG A 1 99 ? -9.248 -3.489 0.929 1.00 84.94 99 ARG A N 1
ATOM 757 C CA . ARG A 1 99 ? -10.181 -4.471 1.480 1.00 84.94 99 ARG A CA 1
ATOM 758 C C . ARG A 1 99 ? -9.596 -5.878 1.383 1.00 84.94 99 ARG A C 1
ATOM 760 O O . ARG A 1 99 ? -9.500 -6.572 2.389 1.00 84.94 99 ARG A O 1
ATOM 767 N N . ALA A 1 100 ? -9.076 -6.260 0.215 1.00 83.75 100 ALA A N 1
ATOM 768 C CA . ALA A 1 100 ? -8.411 -7.550 0.026 1.00 83.75 100 ALA A CA 1
ATOM 769 C C . ALA A 1 100 ? -7.147 -7.726 0.893 1.00 83.75 100 ALA A C 1
ATOM 771 O O . ALA A 1 100 ? -6.793 -8.845 1.267 1.00 83.75 100 ALA A O 1
ATOM 772 N N . ALA A 1 101 ? -6.420 -6.651 1.212 1.00 78.44 101 ALA A N 1
ATOM 773 C CA . ALA A 1 101 ? -5.270 -6.723 2.111 1.00 78.44 101 ALA A CA 1
ATOM 774 C C . ALA A 1 101 ? -5.683 -6.889 3.579 1.00 78.44 101 ALA A C 1
ATOM 776 O O . ALA A 1 101 ? -5.093 -7.722 4.262 1.00 78.44 101 ALA A O 1
ATOM 777 N N . ALA A 1 102 ? -6.700 -6.158 4.035 1.00 78.00 102 ALA A N 1
ATOM 778 C CA . ALA A 1 102 ? -7.221 -6.253 5.396 1.00 78.00 102 ALA A CA 1
ATOM 779 C C . ALA A 1 102 ? -7.881 -7.619 5.662 1.00 78.00 102 ALA A C 1
ATOM 781 O O . ALA A 1 102 ? -7.585 -8.263 6.666 1.00 78.00 102 ALA A O 1
ATOM 782 N N . LEU A 1 103 ? -8.675 -8.129 4.713 1.00 83.38 103 LEU A N 1
ATOM 783 C CA . LEU A 1 103 ? -9.276 -9.467 4.797 1.00 83.38 103 LEU A CA 1
ATOM 784 C C . LEU A 1 103 ? -8.218 -10.576 4.906 1.00 83.38 103 LEU A C 1
ATOM 786 O O . LEU A 1 103 ? -8.370 -11.507 5.692 1.00 83.38 103 LEU A O 1
ATOM 790 N N . ARG A 1 104 ? -7.093 -10.459 4.183 1.00 81.62 104 ARG A N 1
ATOM 791 C CA . ARG A 1 104 ? -5.972 -11.416 4.286 1.00 81.62 104 ARG A CA 1
ATOM 792 C C . ARG A 1 104 ? -5.323 -11.460 5.671 1.00 81.62 104 ARG A C 1
ATOM 794 O O . ARG A 1 104 ? -4.611 -12.417 5.957 1.00 81.62 104 ARG A O 1
ATOM 801 N N . LYS A 1 105 ? -5.556 -10.457 6.520 1.00 72.75 105 LYS A N 1
ATOM 802 C CA . LYS A 1 105 ? -5.072 -10.414 7.910 1.00 72.75 105 LYS A CA 1
ATOM 803 C C . LYS A 1 105 ? -6.058 -11.011 8.905 1.00 72.75 105 LYS A C 1
ATOM 805 O O . LYS A 1 105 ? -5.798 -10.973 10.100 1.00 72.75 105 LYS A O 1
ATOM 810 N N . GLY A 1 106 ? -7.171 -11.560 8.418 1.00 75.56 106 GLY A N 1
ATOM 811 C CA . GLY A 1 106 ? -8.210 -12.142 9.260 1.00 75.56 106 GLY A CA 1
ATOM 812 C C . GLY A 1 106 ? -9.094 -11.102 9.944 1.00 75.56 106 GLY A C 1
ATOM 813 O O . GLY A 1 106 ? -9.791 -11.445 10.892 1.00 75.56 106 GLY A O 1
ATOM 814 N N . VAL A 1 107 ? -9.079 -9.845 9.485 1.00 78.50 107 VAL A N 1
ATOM 815 C CA . VAL A 1 107 ? -10.022 -8.828 9.968 1.00 78.50 107 VAL A CA 1
ATOM 816 C C . VAL A 1 107 ? -11.425 -9.200 9.466 1.00 78.50 107 VAL A C 1
ATOM 818 O O . VAL A 1 107 ? -11.573 -9.424 8.259 1.00 78.50 107 VAL A O 1
ATOM 821 N N . PRO A 1 108 ? -12.449 -9.263 10.339 1.00 84.00 108 PRO A N 1
ATOM 822 C CA . PRO A 1 108 ? -13.820 -9.541 9.920 1.00 84.00 108 PRO A CA 1
ATOM 823 C C . PRO A 1 108 ? -14.292 -8.537 8.868 1.00 84.00 108 PRO A C 1
ATOM 825 O O . PRO A 1 108 ? -14.025 -7.343 8.986 1.00 84.00 108 PRO A O 1
ATOM 828 N N . GLU A 1 109 ? -15.004 -9.001 7.844 1.00 85.81 109 GLU A N 1
ATOM 829 C CA . GLU A 1 109 ? -15.393 -8.164 6.701 1.00 85.81 109 GLU A CA 1
ATOM 830 C C . GLU A 1 109 ? -16.183 -6.910 7.114 1.00 85.81 109 GLU A C 1
ATOM 832 O O . GLU A 1 109 ? -15.897 -5.808 6.647 1.00 85.81 109 GLU A O 1
ATOM 837 N N . GLU A 1 110 ? -17.096 -7.058 8.071 1.00 84.00 110 GLU A N 1
ATOM 838 C CA . GLU A 1 110 ? -17.872 -5.966 8.678 1.00 84.00 110 GLU A CA 1
ATOM 839 C C . GLU A 1 110 ? -17.003 -4.904 9.385 1.00 84.00 110 GLU A C 1
ATOM 841 O O . GLU A 1 110 ? -17.339 -3.715 9.425 1.00 84.00 110 GLU A O 1
ATOM 846 N N . VAL A 1 111 ? -15.841 -5.315 9.895 1.00 87.19 111 VAL A N 1
ATOM 847 C CA . VAL A 1 111 ? -14.861 -4.446 10.557 1.00 87.19 111 VAL A CA 1
ATOM 848 C C . VAL A 1 111 ? -13.938 -3.788 9.530 1.00 87.19 111 VAL A C 1
ATOM 850 O O . VAL A 1 111 ? -13.538 -2.643 9.730 1.00 87.19 111 VAL A O 1
ATOM 853 N N . VAL A 1 112 ? -13.629 -4.460 8.413 1.00 87.25 112 VAL A N 1
ATOM 854 C CA . VAL A 1 112 ? -12.746 -3.934 7.356 1.00 87.25 112 VAL A CA 1
ATOM 855 C C . VAL A 1 112 ? -13.277 -2.628 6.779 1.00 87.25 112 VAL A C 1
ATOM 857 O O . VAL A 1 112 ? -12.530 -1.653 6.695 1.00 87.25 112 VAL A O 1
ATOM 860 N N . ASP A 1 113 ? -14.558 -2.582 6.420 1.00 88.56 113 ASP A N 1
ATOM 861 C CA . ASP A 1 113 ? -15.141 -1.384 5.810 1.00 88.56 113 ASP A CA 1
ATOM 862 C C . ASP A 1 113 ? -15.144 -0.207 6.798 1.00 88.56 113 ASP A C 1
ATOM 864 O O . ASP A 1 113 ? -14.801 0.923 6.441 1.00 88.56 113 ASP A O 1
ATOM 868 N N . SER A 1 114 ? -15.442 -0.484 8.070 1.00 90.38 114 SER A N 1
ATOM 869 C CA . SER A 1 114 ? -15.360 0.505 9.151 1.00 90.38 114 SER A CA 1
ATOM 870 C C . SER A 1 114 ? -13.924 0.994 9.350 1.00 90.38 114 SER A C 1
ATOM 872 O O . SER A 1 114 ? -13.677 2.190 9.480 1.00 90.38 114 SER A O 1
ATOM 874 N N . TYR A 1 115 ? -12.943 0.098 9.279 1.00 87.69 115 TYR A N 1
ATOM 875 C CA . TYR A 1 115 ? -11.535 0.443 9.432 1.00 87.69 115 TYR A CA 1
ATOM 876 C C . TYR A 1 115 ? -11.008 1.310 8.289 1.00 87.69 115 TYR A C 1
ATOM 878 O O . TYR A 1 115 ? -10.325 2.306 8.534 1.00 87.69 115 TYR A O 1
ATOM 886 N N . ILE A 1 116 ? -11.364 0.991 7.045 1.00 86.62 116 ILE A N 1
ATOM 887 C CA . ILE A 1 116 ? -10.989 1.803 5.884 1.00 86.62 116 ILE A CA 1
ATOM 888 C C . ILE A 1 116 ? -11.593 3.208 6.002 1.00 86.62 116 ILE A C 1
ATOM 890 O O . ILE A 1 116 ? -10.871 4.191 5.815 1.00 86.62 116 ILE A O 1
ATOM 894 N N . ARG A 1 117 ? -12.878 3.325 6.369 1.00 88.75 117 ARG A N 1
ATOM 895 C CA . ARG A 1 117 ? -13.537 4.626 6.577 1.00 88.75 117 ARG A CA 1
ATOM 896 C C . ARG A 1 117 ? -12.909 5.420 7.721 1.00 88.75 117 ARG A C 1
ATOM 898 O O . ARG A 1 117 ? -12.609 6.597 7.532 1.00 88.75 117 ARG A O 1
ATOM 905 N N . ALA A 1 118 ? -12.666 4.779 8.867 1.00 89.81 118 ALA A N 1
ATOM 906 C CA . ALA A 1 118 ? -11.973 5.361 10.018 1.00 89.81 118 ALA A CA 1
ATOM 907 C C . ALA A 1 118 ? -10.595 5.903 9.623 1.00 89.81 118 ALA A C 1
ATOM 909 O O . ALA A 1 118 ? -10.294 7.069 9.869 1.00 89.81 118 ALA A O 1
ATOM 910 N N . TRP A 1 119 ? -9.784 5.095 8.939 1.00 86.56 119 TRP A N 1
ATOM 911 C CA . TRP A 1 119 ? -8.460 5.513 8.492 1.00 86.56 119 TRP A CA 1
ATOM 912 C C . TRP A 1 119 ? -8.528 6.689 7.510 1.00 86.56 119 TRP A C 1
ATOM 914 O O . TRP A 1 119 ? -7.830 7.674 7.712 1.00 86.56 119 TRP A O 1
ATOM 924 N N . LEU A 1 120 ? -9.399 6.638 6.491 1.00 85.62 120 LEU A N 1
ATOM 925 C CA . LEU A 1 120 ? -9.486 7.670 5.448 1.00 85.62 120 LEU A CA 1
ATOM 926 C C . LEU A 1 120 ? -9.889 9.056 5.967 1.00 85.62 120 LEU A C 1
ATOM 928 O O . LEU A 1 120 ? -9.467 10.053 5.371 1.00 85.62 120 LEU A O 1
ATOM 932 N N . LYS A 1 121 ? -10.689 9.127 7.039 1.00 88.31 121 LYS A N 1
ATOM 933 C CA . LYS A 1 121 ? -11.165 10.390 7.632 1.00 88.31 121 LYS A CA 1
ATOM 934 C C . LYS A 1 121 ? -10.351 10.870 8.838 1.00 88.31 121 LYS A C 1
ATOM 936 O O . LYS A 1 121 ? -10.513 12.016 9.234 1.00 88.31 121 LYS A O 1
ATOM 941 N N . ALA A 1 122 ? -9.488 10.027 9.410 1.00 86.50 122 ALA A N 1
ATOM 942 C CA . ALA A 1 122 ? -8.686 10.391 10.577 1.00 86.50 122 ALA A CA 1
ATOM 943 C C . ALA A 1 122 ? -7.719 11.542 10.263 1.00 86.50 122 ALA A C 1
ATOM 945 O O . ALA A 1 122 ? -6.934 11.420 9.329 1.00 86.50 122 ALA A O 1
ATOM 946 N N . ASP A 1 123 ? -7.703 12.612 11.051 1.00 82.81 123 ASP A N 1
ATOM 947 C CA . ASP A 1 123 ? -6.770 13.731 10.866 1.00 82.81 123 ASP A CA 1
ATOM 948 C C . ASP A 1 123 ? -5.528 13.536 11.743 1.00 82.81 123 ASP A C 1
ATOM 950 O O . ASP A 1 123 ? -5.638 13.377 12.959 1.00 82.81 123 ASP A O 1
ATOM 954 N N . GLY A 1 124 ? -4.342 13.435 11.136 1.00 76.19 124 GLY A N 1
ATOM 955 C CA . GLY A 1 124 ? -3.118 13.063 11.861 1.00 76.19 124 GLY A CA 1
ATOM 956 C C . GLY A 1 124 ? -3.246 11.740 12.636 1.00 76.19 124 GLY A C 1
ATOM 957 O O . GLY A 1 124 ? -2.651 11.578 13.700 1.00 76.19 124 GLY A O 1
ATOM 958 N N . GLY A 1 125 ? -4.084 10.819 12.144 1.00 80.69 125 GLY A N 1
ATOM 959 C CA . GLY A 1 125 ? -4.412 9.555 12.808 1.00 80.69 125 GLY A CA 1
ATOM 960 C C . GLY A 1 125 ? -5.444 9.668 13.934 1.00 80.69 125 GLY A C 1
ATOM 961 O O . GLY A 1 125 ? -5.745 8.659 14.561 1.00 80.69 125 GLY A O 1
ATOM 962 N N . ARG A 1 126 ? -6.015 10.848 14.197 1.00 87.88 126 ARG A N 1
ATOM 963 C CA . ARG A 1 126 ? -7.013 11.061 15.253 1.00 87.88 126 ARG A CA 1
ATOM 964 C C . ARG A 1 126 ? -8.438 11.052 14.715 1.00 87.88 126 ARG A C 1
ATOM 966 O O . ARG A 1 126 ? -8.713 11.536 13.619 1.00 87.88 126 ARG A O 1
ATOM 973 N N . LEU A 1 127 ? -9.342 10.530 15.532 1.00 91.44 127 LEU A N 1
ATOM 974 C CA . LEU A 1 127 ? -10.780 10.473 15.303 1.00 91.44 127 LEU A CA 1
ATOM 975 C C . LEU A 1 127 ? -11.523 10.963 16.553 1.00 91.44 127 LEU A C 1
ATOM 977 O O . LEU A 1 127 ? -11.027 10.786 17.674 1.00 91.44 127 LEU A O 1
ATOM 981 N N . PRO A 1 128 ? -12.704 11.579 16.384 1.00 92.38 128 PRO A N 1
ATOM 982 C CA . PRO A 1 128 ? -13.478 12.088 17.504 1.00 92.38 128 PRO A CA 1
ATOM 983 C C . PRO A 1 128 ? -14.020 10.944 18.386 1.00 92.38 128 PRO A C 1
ATOM 985 O O . PRO A 1 128 ? -14.161 9.808 17.926 1.00 92.38 128 PRO A O 1
ATOM 988 N N . PRO A 1 129 ? -14.316 11.215 19.668 1.00 90.31 129 PRO A N 1
ATOM 989 C CA . PRO A 1 129 ? -14.728 10.197 20.643 1.00 90.31 129 PRO A CA 1
ATOM 990 C C . PRO A 1 129 ? -16.053 9.497 20.310 1.00 90.31 129 PRO A C 1
ATOM 992 O O . PRO A 1 129 ? -16.316 8.381 20.763 1.00 90.31 129 PRO A O 1
ATOM 995 N N . ASP A 1 130 ? -16.916 10.145 19.540 1.00 92.44 130 ASP A N 1
ATOM 996 C CA . ASP A 1 130 ? -18.222 9.643 19.133 1.00 92.44 130 ASP A CA 1
ATOM 997 C C . ASP A 1 130 ? -18.205 8.909 17.785 1.00 92.44 130 ASP A C 1
ATOM 999 O O . ASP A 1 130 ? -19.245 8.385 17.385 1.00 92.44 130 ASP A O 1
ATOM 1003 N N . ASP A 1 131 ? -17.038 8.780 17.143 1.00 93.50 131 ASP A N 1
ATOM 1004 C CA . ASP A 1 131 ? -16.907 8.198 15.810 1.00 93.50 131 ASP A CA 1
ATOM 1005 C C . ASP A 1 131 ? -17.427 6.743 15.742 1.00 93.50 131 ASP A C 1
ATOM 1007 O O . ASP A 1 131 ? -16.891 5.854 16.418 1.00 93.50 131 ASP A O 1
ATOM 1011 N N . PRO A 1 132 ? -18.466 6.464 14.930 1.00 92.69 132 PRO A N 1
ATOM 1012 C CA . PRO A 1 132 ? -19.092 5.144 14.889 1.00 92.69 132 PRO A CA 1
ATOM 1013 C C . PRO A 1 132 ? -18.190 4.085 14.246 1.00 92.69 132 PRO A C 1
ATOM 1015 O O . PRO A 1 132 ? -18.194 2.935 14.685 1.00 92.69 132 PRO A O 1
ATOM 1018 N N . ASP A 1 133 ? -17.380 4.466 13.254 1.00 92.25 133 ASP A N 1
ATOM 1019 C CA . ASP A 1 133 ? -16.442 3.546 12.613 1.00 92.25 133 ASP A CA 1
ATOM 1020 C C . ASP A 1 133 ? -15.301 3.199 13.581 1.00 92.25 133 ASP A C 1
ATOM 1022 O O . ASP A 1 133 ? -14.940 2.033 13.712 1.00 92.25 133 ASP A O 1
ATOM 1026 N N . ALA A 1 134 ? -14.776 4.179 14.327 1.00 90.75 134 ALA A N 1
ATOM 1027 C CA . ALA A 1 134 ? -13.738 3.934 15.330 1.00 90.75 134 ALA A CA 1
ATOM 1028 C C . ALA A 1 134 ? -14.214 2.989 16.443 1.00 90.75 134 ALA A C 1
ATOM 1030 O O . ALA A 1 134 ? -13.469 2.098 16.847 1.00 90.75 134 ALA A O 1
ATOM 1031 N N . LYS A 1 135 ? -15.467 3.130 16.896 1.00 90.38 135 LYS A N 1
ATOM 1032 C CA . LYS A 1 135 ? -16.090 2.217 17.870 1.00 90.38 135 LYS A CA 1
ATOM 1033 C C . LYS A 1 135 ? -16.210 0.793 17.331 1.00 90.38 135 LYS A C 1
ATOM 1035 O O . LYS A 1 135 ? -15.841 -0.152 18.028 1.00 90.38 135 LYS A O 1
ATOM 1040 N N . ALA A 1 136 ? -16.685 0.640 16.094 1.00 90.38 136 ALA A N 1
ATOM 1041 C CA . ALA A 1 136 ? -16.792 -0.666 15.446 1.00 90.38 136 ALA A CA 1
ATOM 1042 C C . ALA A 1 136 ? -15.417 -1.343 15.320 1.00 90.38 136 ALA A C 1
ATOM 1044 O O . ALA A 1 136 ? -15.262 -2.520 15.650 1.00 90.38 136 ALA A O 1
ATOM 1045 N N . VAL A 1 137 ? -14.393 -0.581 14.925 1.00 89.31 137 VAL A N 1
ATOM 1046 C CA . VAL A 1 137 ? -13.020 -1.084 14.796 1.00 89.31 137 VAL A CA 1
ATOM 1047 C C . VAL A 1 137 ? -12.407 -1.401 16.152 1.00 89.31 137 VAL A C 1
ATOM 1049 O O . VAL A 1 137 ? -11.801 -2.452 16.293 1.00 89.31 137 VAL A O 1
ATOM 1052 N N . ALA A 1 138 ? -12.600 -0.568 17.173 1.00 87.88 138 ALA A N 1
ATOM 1053 C CA . ALA A 1 138 ? -12.100 -0.852 18.516 1.00 87.88 138 ALA A CA 1
ATOM 1054 C C . ALA A 1 138 ? -12.704 -2.144 19.098 1.00 87.88 138 ALA A C 1
ATOM 1056 O O . ALA A 1 138 ? -12.022 -2.869 19.817 1.00 87.88 138 ALA A O 1
ATOM 1057 N N . SER A 1 139 ? -13.958 -2.463 18.757 1.00 86.00 139 SER A N 1
ATOM 1058 C CA . SER A 1 139 ? -14.613 -3.700 19.195 1.00 86.00 139 SER A CA 1
ATOM 1059 C C . SER A 1 139 ? -14.144 -4.937 18.424 1.00 86.00 139 SER A C 1
ATOM 1061 O O . SER A 1 139 ? -13.989 -5.999 19.021 1.00 86.00 139 SER A O 1
ATOM 1063 N N . GLY A 1 140 ? -13.960 -4.829 17.105 1.00 82.81 140 GLY A N 1
ATOM 1064 C CA . GLY A 1 140 ? -13.662 -5.976 16.238 1.00 82.81 140 GLY A CA 1
ATOM 1065 C C . GLY A 1 140 ? -12.181 -6.169 15.899 1.00 82.81 140 GLY A C 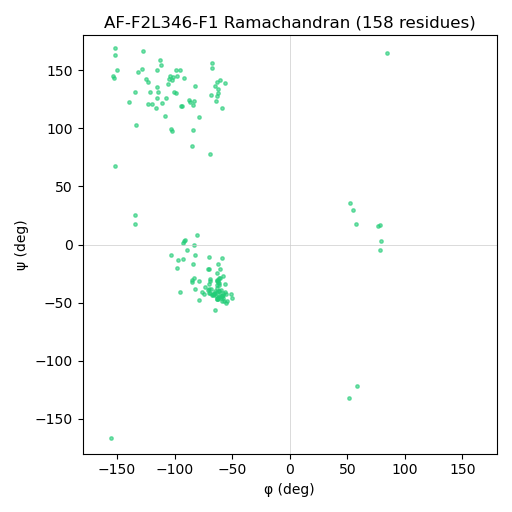1
ATOM 1066 O O . GLY A 1 140 ? -11.767 -7.261 15.518 1.00 82.81 140 GLY A O 1
ATOM 1067 N N . PHE A 1 141 ? -11.374 -5.117 16.033 1.00 82.69 141 PHE A N 1
ATOM 1068 C CA . PHE A 1 141 ? -9.936 -5.106 15.776 1.00 82.69 141 PHE A CA 1
ATOM 1069 C C . PHE A 1 141 ? -9.205 -4.042 16.634 1.00 82.69 141 PHE A C 1
ATOM 1071 O O . PHE A 1 141 ? -8.653 -3.070 16.109 1.00 82.69 141 PHE A O 1
ATOM 1078 N N . PRO A 1 142 ? -9.152 -4.219 17.968 1.00 80.38 142 PRO A N 1
ATOM 1079 C CA . PRO A 1 142 ? -8.637 -3.214 18.910 1.00 80.38 142 PRO A CA 1
ATOM 1080 C C . PRO A 1 142 ? -7.168 -2.814 18.692 1.00 80.38 142 PRO A C 1
ATOM 1082 O O . PRO A 1 142 ? -6.749 -1.745 19.121 1.00 80.38 142 PRO A O 1
ATOM 1085 N N . ALA A 1 143 ? -6.368 -3.643 18.013 1.00 81.00 143 ALA A N 1
ATOM 1086 C CA . ALA A 1 143 ? -4.978 -3.312 17.687 1.00 81.00 143 ALA A CA 1
ATOM 1087 C C . ALA A 1 143 ? -4.850 -2.213 16.611 1.00 81.00 143 ALA A C 1
ATOM 1089 O O . ALA A 1 143 ? -3.810 -1.563 16.519 1.00 81.00 143 ALA A O 1
ATOM 1090 N N . ALA A 1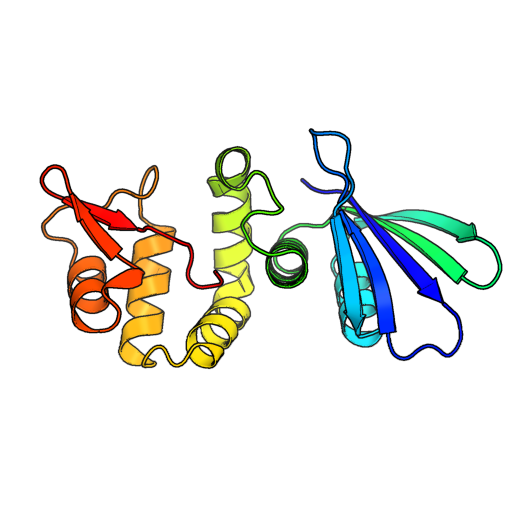 144 ? -5.889 -1.995 15.798 1.00 80.69 144 ALA A N 1
ATOM 1091 C CA . ALA A 1 144 ? -5.888 -0.987 14.740 1.00 80.69 144 ALA A CA 1
ATOM 1092 C C . ALA A 1 144 ? -6.268 0.415 15.228 1.00 80.69 144 ALA A C 1
ATOM 1094 O O . ALA A 1 144 ? -5.818 1.409 14.650 1.00 80.69 144 ALA A O 1
ATOM 1095 N N . VAL A 1 145 ? -7.105 0.500 16.265 1.00 86.94 145 VAL A N 1
ATOM 1096 C CA . VAL A 1 145 ? -7.641 1.756 16.796 1.00 86.94 145 VAL A CA 1
ATOM 1097 C C . VAL A 1 145 ? -7.651 1.703 18.318 1.00 86.94 145 VAL A C 1
ATOM 1099 O O . VAL A 1 145 ? -8.297 0.841 18.907 1.00 86.94 145 VAL A O 1
ATOM 1102 N N . VAL A 1 146 ? -6.972 2.657 18.954 1.00 87.06 146 VAL A N 1
ATOM 1103 C CA . VAL A 1 146 ? -6.868 2.755 20.417 1.00 87.06 146 VAL A CA 1
ATOM 1104 C C . VAL A 1 146 ? -7.540 4.021 20.929 1.00 87.06 146 VAL A C 1
ATOM 1106 O O . VAL A 1 146 ? -7.574 5.038 20.241 1.00 87.06 146 VAL A O 1
ATOM 1109 N N . TRP A 1 147 ? -8.062 3.984 22.153 1.00 88.19 147 TRP A N 1
ATOM 1110 C CA . TRP A 1 147 ? -8.549 5.186 22.829 1.00 88.19 147 TRP A CA 1
ATOM 1111 C C . TRP A 1 147 ? -7.386 5.926 23.494 1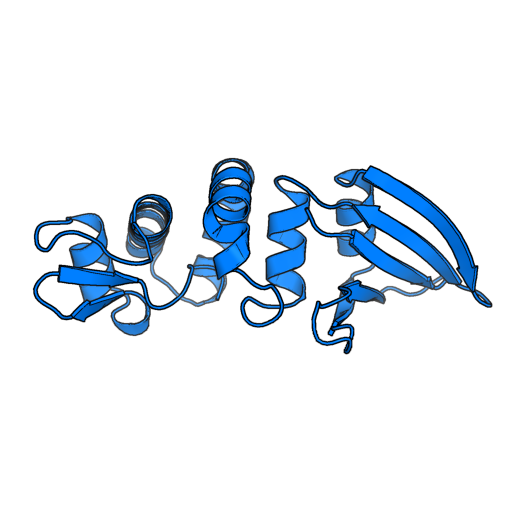.00 88.19 147 TRP A C 1
ATOM 1113 O O . TRP A 1 147 ? -6.677 5.353 24.321 1.00 88.19 147 TRP A O 1
ATOM 1123 N N . ALA A 1 148 ? -7.192 7.200 23.157 1.00 84.50 148 ALA A N 1
ATOM 1124 C CA . ALA A 1 148 ? -6.141 8.033 23.728 1.00 84.50 148 ALA A CA 1
ATOM 1125 C C . ALA A 1 148 ? -6.534 9.517 23.710 1.00 84.50 148 ALA A C 1
ATOM 1127 O O . ALA A 1 148 ? -7.144 10.002 22.761 1.00 84.50 148 ALA A O 1
ATOM 1128 N N . TYR A 1 149 ? -6.147 10.255 24.756 1.00 84.62 149 TYR A N 1
ATOM 1129 C CA . TYR A 1 149 ? -6.315 11.715 24.844 1.00 84.62 149 TYR A CA 1
ATOM 1130 C C . TYR A 1 149 ? -7.749 12.222 24.586 1.00 84.62 149 TYR A C 1
ATOM 1132 O O . TYR A 1 149 ? -7.934 13.286 24.002 1.00 84.62 149 TYR A O 1
ATOM 1140 N N . GLY A 1 150 ? -8.765 11.467 25.019 1.00 86.38 150 GLY A N 1
ATOM 1141 C CA . GLY A 1 150 ? -10.174 11.850 24.857 1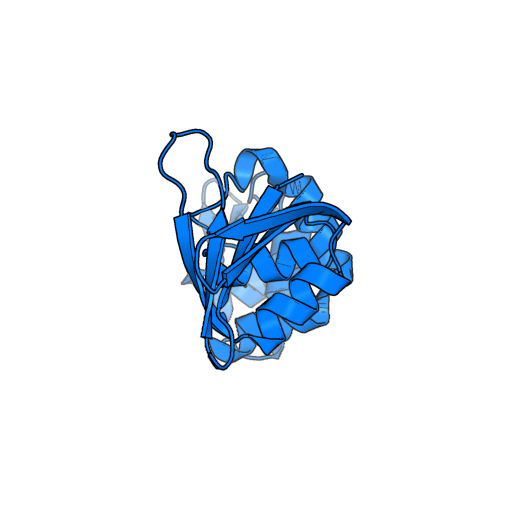.00 86.38 150 GLY A CA 1
ATOM 1142 C C . GLY A 1 150 ? -10.751 11.610 23.457 1.00 86.38 150 GLY A C 1
ATOM 1143 O O . GLY A 1 150 ? -11.799 12.165 23.141 1.00 86.38 150 GLY A O 1
ATOM 1144 N N . GLY A 1 151 ? -10.093 10.797 22.629 1.00 90.00 151 GLY A N 1
ATOM 1145 C CA . GLY A 1 151 ? -10.597 10.365 21.327 1.00 90.00 151 GLY A CA 1
ATOM 1146 C C . GLY A 1 151 ? -9.982 9.039 20.886 1.00 90.00 151 GLY A C 1
ATOM 1147 O O . GLY A 1 151 ? -9.357 8.329 21.677 1.00 90.00 151 GLY A O 1
ATOM 1148 N N . TYR A 1 152 ? -10.152 8.709 19.609 1.00 91.69 152 TYR A N 1
ATOM 1149 C CA . TYR A 1 152 ? -9.574 7.510 19.010 1.00 91.69 152 TYR A CA 1
ATOM 1150 C C . TYR A 1 152 ? -8.323 7.845 18.198 1.00 91.69 152 TYR A C 1
ATOM 1152 O O . TYR A 1 152 ? -8.251 8.875 17.528 1.00 91.69 152 TYR A O 1
ATOM 1160 N N . LEU A 1 153 ? -7.341 6.950 18.235 1.00 89.00 153 LEU A N 1
ATOM 1161 C CA . LEU A 1 153 ? -6.121 7.013 17.445 1.00 89.00 153 LEU A CA 1
ATOM 1162 C C . LEU A 1 153 ? -6.031 5.770 16.557 1.00 89.00 153 LEU A C 1
ATOM 1164 O O . LEU A 1 153 ? -5.986 4.645 17.054 1.00 89.00 153 LEU A O 1
ATOM 1168 N N . VAL A 1 154 ? -5.971 5.976 15.245 1.00 85.75 154 VAL A N 1
ATOM 1169 C CA . VAL A 1 154 ? -5.699 4.930 14.260 1.00 85.75 154 VAL A CA 1
ATOM 1170 C C . VAL A 1 154 ? -4.197 4.657 14.253 1.00 85.75 154 VAL A C 1
ATOM 1172 O O . VAL A 1 154 ? -3.402 5.490 13.823 1.00 85.75 154 VAL A O 1
ATOM 1175 N N . HIS A 1 155 ? -3.806 3.490 14.759 1.00 76.00 155 HIS A N 1
ATOM 1176 C CA . HIS A 1 155 ? -2.408 3.160 15.044 1.00 76.00 155 HIS A CA 1
ATOM 1177 C C . HIS A 1 155 ? -1.622 2.760 13.797 1.00 76.00 155 HIS A C 1
ATOM 1179 O O . HIS A 1 155 ? -0.405 2.930 13.713 1.00 76.00 155 HIS A O 1
ATOM 1185 N N . SER A 1 156 ? -2.310 2.157 12.837 1.00 69.31 156 SER A N 1
ATOM 1186 C CA . SER A 1 156 ? -1.732 1.703 11.583 1.00 69.31 156 SER A CA 1
ATOM 1187 C C . SER A 1 156 ? -2.790 1.765 10.488 1.00 69.31 156 SER A C 1
ATOM 1189 O O . SER A 1 156 ? -3.980 1.652 10.781 1.00 69.31 156 SER A O 1
ATOM 1191 N N . PRO A 1 157 ? -2.400 1.985 9.232 1.00 69.69 157 PRO A N 1
ATOM 1192 C CA . PRO A 1 157 ? -3.300 1.802 8.106 1.00 69.69 157 PRO A CA 1
ATOM 1193 C C . PRO A 1 157 ? -3.696 0.327 7.875 1.00 69.69 157 PRO A C 1
ATOM 1195 O O . PRO A 1 157 ? -2.860 -0.538 8.110 1.00 69.69 157 PRO A O 1
ATOM 1198 N N . PRO A 1 158 ? -4.884 0.020 7.313 1.00 65.94 158 PRO A N 1
ATOM 1199 C CA . PRO A 1 158 ? -5.408 -1.351 7.143 1.00 65.94 158 PRO A CA 1
ATOM 1200 C C . PRO A 1 158 ? -4.582 -2.350 6.320 1.00 65.94 158 PRO A C 1
ATOM 1202 O O . PRO A 1 158 ? -4.885 -3.542 6.267 1.00 65.94 158 PRO A O 1
ATOM 1205 N N . TRP A 1 159 ? -3.570 -1.869 5.612 1.00 65.62 159 TRP A N 1
ATOM 1206 C CA . TRP A 1 159 ? -2.655 -2.677 4.811 1.00 65.62 159 TRP A CA 1
ATOM 1207 C C . TRP A 1 159 ? -1.294 -2.876 5.489 1.00 65.62 159 TRP A C 1
ATOM 1209 O O . TRP A 1 159 ? -0.523 -3.714 5.010 1.00 65.62 159 TRP A O 1
ATOM 1219 N N . CYS A 1 160 ? -1.025 -2.176 6.601 1.00 64.31 160 CYS A N 1
ATOM 1220 C CA . CYS A 1 160 ? -0.170 -2.658 7.692 1.00 64.31 160 CYS A CA 1
ATOM 1221 C C . CYS A 1 160 ? -0.960 -3.647 8.557 1.00 64.31 160 CYS A C 1
ATOM 1223 O O . CYS A 1 160 ? -0.329 -4.618 9.006 1.00 64.31 160 CYS A O 1
#

Foldseek 3Di:
DWKKKWWAAPPDQWTWIWTQDPVRDIQIFIGGPVLVVVLQVQWAWDDWDDDVRIIITITHGAQCSVVSVCLRRDVVNDPCVVCVVRNLRSCVSVVVVLLVLLVVVVQPSVLSVLLNVLSSPADVQWDAAPRPSLVSCCVRPVVQWDDDDRTIGGPDRSND

pLDDT: mean 83.67, std 9.21, range [59.34, 97.0]

Sequence (160 aa):
MYTLVIYLKKRSATVVAYLPTPNGRPLAAKVARSAAEDLIAGAAVRKRWRVGDAEAVSARVRGRALVRAVQLFGCHALDVAGLDEEIRRAYRQAEDLIRAAALRKGVPEEVVDSYIRAWLKADGGRLPPDDPDAKAVASGFPAAVVWAYGGYLVHSPPWC

Organism: Thermoproteus uzoniensis (strain 768-20) (NCBI:txid999630)